Protein AF-A0A2I0MU96-F1 (afdb_monomer_lite)

Foldseek 3Di:
DDDDDDDDPPPPVVVVVVVPPDPDDDDPDDDDPPPPPPDPDDDDDDPPPDVVVVVLVVLLVVLVPDDPVSSVVSVLVSCVVVPDDHDDDDDDDPVVVVVVVVVVVVVVVVVCVVVVVPDPPDDPPPDPPVVVPVPPPDDPPPPPPPDAADDDPNDGDHDPVSVVVVVVVVPDD

pLDDT: mean 70.28, std 19.79, range [34.34, 96.25]

Radius of gyration: 37.06 Å; chains: 1; bounding box: 91×84×101 Å

InterPro domains:
  IPR027973 40S small subunit processome assembly factor 1-like [PF15375] (34-137)
  IPR052852 SSU Processome Component [PTHR28366] (27-173)

Organism: Columba livia (NCBI:txid8932)

Structure (mmCIF, N/CA/C/O backbone):
data_AF-A0A2I0MU96-F1
#
_entry.id   AF-A0A2I0MU96-F1
#
loop_
_atom_site.group_PDB
_atom_site.id
_atom_site.type_symbol
_atom_site.label_atom_id
_atom_site.label_alt_id
_atom_site.label_comp_id
_atom_site.label_asym_id
_atom_site.label_entity_id
_atom_site.label_seq_id
_atom_site.pdbx_PDB_ins_code
_atom_site.Cartn_x
_atom_site.Cartn_y
_atom_site.Cartn_z
_atom_site.occupancy
_atom_site.B_iso_or_equiv
_atom_site.auth_seq_id
_atom_site.auth_comp_id
_atom_site.auth_asym_id
_atom_site.auth_atom_id
_atom_site.pdbx_PDB_model_num
ATOM 1 N N . TRP A 1 1 ? -29.693 50.295 55.614 1.00 38.50 1 TRP A N 1
ATOM 2 C CA . TRP A 1 1 ? -30.458 50.216 54.360 1.00 38.50 1 TRP A CA 1
ATOM 3 C C . TRP A 1 1 ? -29.997 48.955 53.654 1.00 38.50 1 TRP A C 1
ATOM 5 O O . TRP A 1 1 ? -29.010 48.980 52.935 1.00 38.50 1 TRP A O 1
ATOM 15 N N . ASP A 1 2 ? -30.635 47.837 54.000 1.00 41.22 2 ASP A N 1
ATOM 16 C CA . ASP A 1 2 ? -30.420 46.521 53.392 1.00 41.22 2 ASP A CA 1
ATOM 17 C C . ASP A 1 2 ? -31.062 46.477 52.005 1.00 41.22 2 ASP A C 1
ATOM 19 O O . ASP A 1 2 ? -32.164 46.990 51.811 1.00 41.22 2 ASP A O 1
ATOM 23 N N . THR A 1 3 ? -30.407 45.845 51.033 1.00 51.84 3 THR A N 1
ATOM 24 C CA . THR A 1 3 ? -31.019 45.559 49.729 1.00 51.84 3 THR A CA 1
ATOM 25 C C . THR A 1 3 ? -30.742 44.111 49.354 1.00 51.84 3 THR A C 1
ATOM 27 O O . THR A 1 3 ? -29.727 43.775 48.750 1.00 51.84 3 THR A O 1
ATOM 30 N N . SER A 1 4 ? -31.672 43.232 49.729 1.00 48.09 4 SER A N 1
ATOM 31 C CA . SER A 1 4 ? -31.763 41.887 49.170 1.00 48.09 4 SER A CA 1
ATOM 32 C C . SER A 1 4 ? -32.234 41.980 47.716 1.00 48.09 4 SER A C 1
ATOM 34 O O . SER A 1 4 ? -33.280 42.575 47.455 1.00 48.09 4 SER A O 1
ATOM 36 N N . ALA A 1 5 ? -31.529 41.351 46.778 1.00 47.84 5 ALA A N 1
ATOM 37 C CA . ALA A 1 5 ? -32.023 41.141 45.419 1.00 47.84 5 ALA A CA 1
ATOM 38 C C . ALA A 1 5 ? -31.873 39.661 45.041 1.00 47.84 5 ALA A C 1
ATOM 40 O O . ALA A 1 5 ? -30.772 39.122 44.953 1.00 47.84 5 ALA A O 1
ATOM 41 N N . GLN A 1 6 ? -33.017 38.997 44.867 1.00 51.72 6 GLN A N 1
ATOM 42 C CA . GLN A 1 6 ? -33.141 37.583 44.518 1.00 51.72 6 GLN A CA 1
ATOM 43 C C . GLN A 1 6 ? -32.634 37.268 43.094 1.00 51.72 6 GLN A C 1
ATOM 45 O O . GLN A 1 6 ? -32.709 38.121 42.207 1.00 51.72 6 GLN A O 1
ATOM 50 N N . PRO A 1 7 ? -32.183 36.026 42.818 1.00 51.03 7 PRO A N 1
ATOM 51 C CA . PRO A 1 7 ? -31.712 35.637 41.495 1.00 51.03 7 PRO A CA 1
ATOM 52 C C . PRO A 1 7 ? -32.850 35.286 40.518 1.00 51.03 7 PRO A C 1
ATOM 54 O O . PRO A 1 7 ? -33.829 34.614 40.850 1.00 51.03 7 PRO A O 1
ATOM 57 N N . ARG A 1 8 ? -32.645 35.711 39.264 1.00 57.56 8 ARG A N 1
ATOM 58 C CA . ARG A 1 8 ? -33.485 35.523 38.068 1.00 57.56 8 ARG A CA 1
ATOM 59 C C . ARG A 1 8 ? -33.838 34.048 37.798 1.00 57.56 8 ARG A C 1
ATOM 61 O O . ARG A 1 8 ? -33.109 33.333 37.107 1.00 57.56 8 ARG A O 1
ATOM 68 N N . ARG A 1 9 ? -35.014 33.615 38.255 1.00 55.34 9 ARG A N 1
ATOM 69 C CA . ARG A 1 9 ? -35.678 32.351 37.881 1.00 55.34 9 ARG A CA 1
ATOM 70 C C . ARG A 1 9 ? -36.391 32.457 36.525 1.00 55.34 9 ARG A C 1
ATOM 72 O O . ARG A 1 9 ? -37.593 32.282 36.447 1.00 55.34 9 ARG A O 1
ATOM 79 N N . HIS A 1 10 ? -35.664 32.773 35.453 1.00 55.78 10 HIS A N 1
ATOM 80 C CA . HIS A 1 10 ? -36.287 32.862 34.117 1.00 55.78 10 HIS A CA 1
ATOM 81 C C . HIS A 1 10 ? -35.478 32.206 32.990 1.00 55.78 10 HIS A C 1
ATOM 83 O O . HIS A 1 10 ? -35.804 32.323 31.817 1.00 55.78 10 HIS A O 1
ATOM 89 N N . ARG A 1 11 ? -34.402 31.483 33.335 1.00 54.75 11 ARG A N 1
ATOM 90 C CA . ARG A 1 11 ? -33.517 30.806 32.365 1.00 54.75 11 ARG A CA 1
ATOM 91 C C . ARG A 1 11 ? -33.574 29.273 32.425 1.00 54.75 11 ARG A C 1
ATOM 93 O O . ARG A 1 11 ? -32.794 28.618 31.744 1.00 54.75 11 ARG A O 1
ATOM 100 N N . ARG A 1 12 ? -34.451 28.691 33.252 1.00 54.72 12 ARG A N 1
ATOM 101 C CA . ARG A 1 12 ? -34.655 27.226 33.310 1.00 54.72 12 ARG A CA 1
ATOM 102 C C . ARG A 1 12 ? -35.881 26.774 32.514 1.00 54.72 12 ARG A C 1
ATOM 104 O O . ARG A 1 12 ? -35.813 25.752 31.848 1.00 54.72 12 ARG A O 1
ATOM 111 N N . GLU A 1 13 ? -36.927 27.593 32.467 1.00 52.56 13 GLU A N 1
ATOM 112 C CA . GLU A 1 13 ? -38.193 27.262 31.792 1.00 52.56 13 GLU A CA 1
ATOM 113 C C . GLU A 1 13 ? -38.058 27.211 30.259 1.00 52.56 13 GLU A C 1
ATOM 115 O O . GLU A 1 13 ? -38.720 26.420 29.592 1.00 52.56 13 GLU A O 1
ATOM 120 N N . VAL A 1 14 ? -37.120 27.977 29.688 1.00 55.34 14 VAL A N 1
ATOM 121 C CA . VAL A 1 14 ? -36.833 27.961 28.241 1.00 55.34 14 VAL A CA 1
ATOM 122 C C . VAL A 1 14 ? -36.148 26.657 27.802 1.00 55.34 14 VAL A C 1
ATOM 124 O O . VAL A 1 14 ? -36.337 26.219 26.671 1.00 55.34 14 VAL A O 1
ATOM 127 N N . TRP A 1 15 ? -35.392 25.997 28.688 1.00 49.16 15 TRP A N 1
ATOM 128 C CA . TRP A 1 15 ? -34.739 24.720 28.370 1.00 49.16 15 TRP A CA 1
ATOM 129 C C . TRP A 1 15 ? -35.700 23.528 28.454 1.00 49.16 15 TRP A C 1
ATOM 131 O O . TRP A 1 15 ? -35.622 22.636 27.613 1.00 49.16 15 TRP A O 1
ATOM 141 N N . GLU A 1 16 ? -36.630 23.521 29.414 1.00 55.31 16 GLU A N 1
ATOM 142 C CA . GLU A 1 16 ? -37.634 22.450 29.535 1.00 55.31 16 GLU A CA 1
ATOM 143 C C . GLU A 1 16 ? -38.716 22.522 28.447 1.00 55.31 16 GLU A C 1
ATOM 145 O O . GLU A 1 16 ? -39.231 21.488 28.018 1.00 55.31 16 GLU A O 1
ATOM 150 N N . SER A 1 17 ? -39.016 23.718 27.930 1.00 52.19 17 SER A N 1
ATOM 151 C CA . SER A 1 17 ? -39.994 23.899 26.848 1.00 52.19 17 SER A CA 1
ATOM 152 C C . SER A 1 17 ? -39.488 23.404 25.479 1.00 52.19 17 SER A C 1
ATOM 154 O O . SER A 1 17 ? -40.281 22.984 24.639 1.00 52.19 17 SER A O 1
ATOM 156 N N . LEU A 1 18 ? -38.164 23.338 25.268 1.00 51.34 18 LEU A N 1
ATOM 157 C CA . LEU A 1 18 ? -37.567 22.828 24.022 1.00 51.34 18 LEU A CA 1
ATOM 158 C C . LEU A 1 18 ? -37.496 21.288 23.953 1.00 51.34 18 LEU A C 1
ATOM 160 O O . LEU A 1 18 ? -37.096 20.735 22.933 1.00 51.34 18 LEU A O 1
ATOM 164 N N . GLN A 1 19 ? -37.888 20.572 25.011 1.00 54.31 19 GLN A N 1
ATOM 165 C CA . GLN A 1 19 ? -37.949 19.103 24.996 1.00 54.31 19 GLN A CA 1
ATOM 166 C C . GLN A 1 19 ? -39.358 18.556 24.722 1.00 54.31 19 GLN A C 1
ATOM 168 O O . GLN A 1 19 ? -39.516 17.353 24.522 1.00 54.31 19 GLN A O 1
ATOM 173 N N . LYS A 1 20 ? -40.390 19.416 24.695 1.00 55.31 20 LYS A N 1
ATOM 174 C CA . LYS A 1 20 ? -41.804 18.997 24.691 1.00 55.31 20 LYS A CA 1
ATOM 175 C C . LYS A 1 20 ? -42.556 19.203 23.372 1.00 55.31 20 LYS A C 1
ATOM 177 O O . LYS A 1 20 ? -43.743 18.897 23.303 1.00 55.31 20 LYS A O 1
ATOM 182 N N . THR A 1 21 ? -41.886 19.643 22.310 1.00 46.91 21 THR A N 1
ATOM 183 C CA . THR A 1 21 ? -42.490 19.825 20.982 1.00 46.91 21 THR A CA 1
ATOM 184 C C . THR A 1 21 ? -41.624 19.164 19.911 1.00 46.91 21 THR A C 1
ATOM 186 O O . THR A 1 21 ? -40.634 19.716 19.447 1.00 46.91 21 THR A O 1
ATOM 189 N N . GLY A 1 22 ? -41.983 17.940 19.518 1.00 45.62 22 GLY A N 1
ATOM 190 C CA . GLY A 1 22 ? -41.294 17.283 18.405 1.00 45.62 22 GLY A CA 1
ATOM 191 C C . GLY A 1 22 ? -41.458 15.775 18.274 1.00 45.62 22 GLY A C 1
ATOM 192 O O . GLY A 1 22 ? -40.581 15.133 17.707 1.00 45.62 22 GLY A O 1
ATOM 193 N N . ALA A 1 23 ? -42.552 15.184 18.763 1.00 54.03 23 ALA A N 1
ATOM 194 C CA . ALA A 1 23 ? -42.971 13.870 18.287 1.00 54.03 23 ALA A CA 1
ATOM 195 C C . ALA A 1 23 ? -43.519 14.029 16.856 1.00 54.03 23 ALA A C 1
ATOM 197 O O . ALA A 1 23 ? -44.708 14.265 16.656 1.00 54.03 23 ALA A O 1
ATOM 198 N N . VAL A 1 24 ? -42.625 13.961 15.866 1.00 49.78 24 VAL A N 1
ATOM 199 C CA . VAL A 1 24 ? -42.953 13.947 14.435 1.00 49.78 24 VAL A CA 1
ATOM 200 C C . VAL A 1 24 ? -42.607 12.566 13.880 1.00 49.78 24 VAL A C 1
ATOM 202 O O . VAL A 1 24 ? -41.445 12.183 13.796 1.00 49.78 24 VAL A O 1
ATOM 205 N N . SER A 1 25 ? -43.673 11.821 13.582 1.00 47.59 25 SER A N 1
ATOM 206 C CA . SER A 1 25 ? -43.806 10.664 12.686 1.00 47.59 25 SER A CA 1
ATOM 207 C C . SER A 1 25 ? -42.533 9.901 12.279 1.00 47.59 25 SER A C 1
ATOM 209 O O . SER A 1 25 ? -41.775 10.326 11.406 1.00 47.59 25 SER A O 1
ATOM 211 N N . LEU A 1 26 ? -42.403 8.676 12.796 1.00 46.28 26 LEU A N 1
ATOM 212 C CA . LEU A 1 26 ? -41.606 7.613 12.183 1.00 46.28 26 LEU A CA 1
ATOM 213 C C . LEU A 1 26 ? -42.222 7.246 10.824 1.00 46.28 26 LEU A C 1
ATOM 215 O O . LEU A 1 26 ? -43.175 6.474 10.746 1.00 46.28 26 LEU A O 1
ATOM 219 N N . SER A 1 27 ? -41.682 7.813 9.748 1.00 48.41 27 SER A N 1
ATOM 220 C CA . SER A 1 27 ? -41.893 7.283 8.402 1.00 48.41 27 SER A CA 1
ATOM 221 C C . SER A 1 27 ? -41.089 5.977 8.266 1.00 48.41 27 SER A C 1
ATOM 223 O O . SER A 1 27 ? -39.924 5.956 8.681 1.00 48.41 27 SER A O 1
ATOM 225 N N . PRO A 1 28 ? -41.653 4.874 7.738 1.00 54.03 28 PRO A N 1
ATOM 226 C CA . PRO A 1 28 ? -40.913 3.628 7.573 1.00 54.03 28 PRO A CA 1
ATOM 227 C C . PRO A 1 28 ? -39.720 3.849 6.638 1.00 54.03 28 PRO A C 1
ATOM 229 O O . PRO A 1 28 ? -39.888 4.168 5.463 1.00 54.03 28 PRO A O 1
ATOM 232 N N . GLN A 1 29 ? -38.501 3.678 7.150 1.00 59.31 29 GLN A N 1
ATOM 233 C CA . GLN A 1 29 ? -37.314 3.658 6.298 1.00 59.31 29 GLN A CA 1
ATOM 234 C C . GLN A 1 29 ? -37.445 2.499 5.294 1.00 59.31 29 GLN A C 1
ATOM 236 O O . GLN A 1 29 ? -37.809 1.392 5.707 1.00 59.31 29 GLN A O 1
ATOM 241 N N . PRO A 1 30 ? -37.124 2.696 4.002 1.00 59.78 30 PRO A N 1
ATOM 242 C CA . PRO A 1 30 ? -37.084 1.587 3.061 1.00 59.78 30 PRO A CA 1
ATOM 243 C C . PRO A 1 30 ? -36.052 0.557 3.549 1.00 59.78 30 PRO A C 1
ATOM 245 O O . PRO A 1 30 ? -34.975 0.944 4.020 1.00 59.78 30 PRO A O 1
ATOM 248 N N . PRO A 1 31 ? -36.352 -0.752 3.478 1.00 61.25 31 PRO A N 1
ATOM 249 C CA . PRO A 1 31 ? -35.406 -1.770 3.899 1.00 61.25 31 PRO A CA 1
ATOM 250 C C . PRO A 1 31 ? -34.126 -1.632 3.073 1.00 61.25 31 PRO A C 1
ATOM 252 O O . PRO A 1 31 ? -34.158 -1.640 1.842 1.00 61.25 31 PRO A O 1
ATOM 255 N N . LEU A 1 32 ? -32.992 -1.510 3.770 1.00 48.62 32 LEU A N 1
ATOM 256 C CA . LEU A 1 32 ? -31.660 -1.613 3.177 1.00 48.62 32 LEU A CA 1
ATOM 257 C C . LEU A 1 32 ? -31.627 -2.845 2.260 1.00 48.62 32 LEU A C 1
ATOM 259 O O . LEU A 1 32 ? -32.123 -3.901 2.676 1.00 48.62 32 LEU A O 1
ATOM 263 N N . PRO A 1 33 ? -31.049 -2.762 1.046 1.00 40.56 33 PRO A N 1
ATOM 264 C CA . PRO A 1 33 ? -30.898 -3.936 0.210 1.00 40.56 33 PRO A CA 1
ATOM 265 C C . PRO A 1 33 ? -30.025 -4.923 0.979 1.00 40.56 33 PRO A C 1
ATOM 267 O O . PRO A 1 33 ? -28.816 -4.741 1.122 1.00 40.56 33 PRO A O 1
ATOM 270 N N . ARG A 1 34 ? -30.662 -5.973 1.505 1.00 42.53 34 ARG A N 1
ATOM 271 C CA . ARG A 1 34 ? -29.980 -7.187 1.930 1.00 42.53 34 ARG A CA 1
ATOM 272 C C . ARG A 1 34 ? -29.145 -7.587 0.728 1.00 42.53 34 ARG A C 1
ATOM 274 O O . ARG A 1 34 ? -29.701 -7.877 -0.332 1.00 42.53 34 ARG A O 1
ATOM 281 N N . THR A 1 35 ? -27.824 -7.519 0.860 1.00 34.91 35 THR A N 1
ATOM 282 C CA . THR A 1 35 ? -26.930 -8.095 -0.133 1.00 34.91 35 THR A CA 1
ATOM 283 C C . THR A 1 35 ? -27.352 -9.542 -0.248 1.00 34.91 35 THR A C 1
ATOM 285 O O . THR A 1 35 ? -27.144 -10.317 0.685 1.00 34.91 35 THR A O 1
ATOM 288 N N . LYS A 1 36 ? -28.025 -9.865 -1.355 1.00 34.84 36 LYS A N 1
ATOM 289 C CA . LYS A 1 36 ? -28.248 -11.233 -1.781 1.00 34.84 36 LYS A CA 1
ATOM 290 C C . LYS A 1 36 ? -26.856 -11.842 -1.788 1.00 34.84 36 LYS A C 1
ATOM 292 O O . LYS A 1 36 ? -26.028 -11.501 -2.632 1.00 34.84 36 LYS A O 1
ATOM 297 N N . THR A 1 37 ? -26.562 -12.638 -0.769 1.00 37.78 37 THR A N 1
ATOM 298 C CA . THR A 1 37 ? -25.553 -13.676 -0.852 1.00 37.78 37 THR A CA 1
ATOM 299 C C . THR A 1 37 ? -25.980 -14.475 -2.060 1.00 37.78 37 THR A C 1
ATOM 301 O O . THR A 1 37 ? -26.954 -15.211 -1.991 1.00 37.78 37 THR A O 1
ATOM 304 N N . ALA A 1 38 ? -25.363 -14.176 -3.203 1.00 34.34 38 ALA A N 1
ATOM 305 C CA . ALA A 1 38 ? -25.544 -14.960 -4.397 1.00 34.34 38 ALA A CA 1
ATOM 306 C C . ALA A 1 38 ? -25.133 -16.371 -4.002 1.00 34.34 38 ALA A C 1
ATOM 308 O O . ALA A 1 38 ? -23.961 -16.630 -3.707 1.00 34.34 38 ALA A O 1
ATOM 309 N N . ASP A 1 39 ? -26.147 -17.217 -3.897 1.00 35.97 39 ASP A N 1
ATOM 310 C CA . ASP A 1 39 ? -26.027 -18.645 -3.757 1.00 35.97 39 ASP A CA 1
ATOM 311 C C . ASP A 1 39 ? -24.956 -19.122 -4.730 1.00 35.97 39 ASP A C 1
ATOM 313 O O . ASP A 1 39 ? -25.058 -18.965 -5.947 1.00 35.97 39 ASP A O 1
ATOM 317 N N . LYS A 1 40 ? -23.882 -19.676 -4.179 1.00 44.28 40 LYS A N 1
ATOM 318 C CA . LYS A 1 40 ? -22.991 -20.540 -4.939 1.00 44.28 40 LYS A CA 1
ATOM 319 C C . LYS A 1 40 ? -23.176 -21.941 -4.392 1.00 44.28 40 LYS A C 1
ATOM 321 O O . LYS A 1 40 ? -22.279 -22.522 -3.787 1.00 44.28 40 LYS A O 1
ATOM 326 N N . GLU A 1 41 ? -24.392 -22.449 -4.559 1.00 43.94 41 GLU A N 1
ATOM 327 C CA . GLU A 1 41 ? -24.647 -23.866 -4.390 1.00 43.94 41 GLU A CA 1
ATOM 328 C C . GLU A 1 41 ? -23.945 -24.648 -5.508 1.00 43.94 41 GLU A C 1
ATOM 330 O O . GLU A 1 41 ? -24.176 -24.442 -6.695 1.00 43.94 41 GLU A O 1
ATOM 335 N N . LYS A 1 42 ? -23.064 -25.545 -5.056 1.00 47.31 42 LYS A N 1
ATOM 336 C CA . LYS A 1 42 ? -22.721 -26.855 -5.625 1.00 47.31 42 LYS A CA 1
ATOM 337 C C . LYS A 1 42 ? -22.211 -26.903 -7.073 1.00 47.31 42 LYS A C 1
ATOM 339 O O . LYS A 1 42 ? -22.954 -26.999 -8.038 1.00 47.31 42 LYS A O 1
ATOM 344 N N . SER A 1 43 ? -20.907 -27.144 -7.181 1.00 36.44 43 SER A N 1
ATOM 345 C CA . SER A 1 43 ? -20.446 -28.314 -7.940 1.00 36.44 43 SER A CA 1
ATOM 346 C C . SER A 1 43 ? -19.481 -29.115 -7.069 1.00 36.44 43 SER A C 1
ATOM 348 O O . SER A 1 43 ? -18.275 -28.891 -7.040 1.00 36.44 43 SER A O 1
ATOM 350 N N . ALA A 1 44 ? -20.042 -30.045 -6.297 1.00 54.62 44 ALA A N 1
ATOM 351 C CA . ALA A 1 44 ? -19.298 -31.236 -5.929 1.00 54.62 44 ALA A CA 1
ATOM 352 C C . ALA A 1 44 ? -19.087 -32.023 -7.225 1.00 54.62 44 ALA A C 1
ATOM 354 O O . ALA A 1 44 ? -20.079 -32.345 -7.870 1.00 54.62 44 ALA A O 1
ATOM 355 N N . ASN A 1 45 ? -17.837 -32.245 -7.637 1.00 46.62 45 ASN A N 1
ATOM 356 C CA . ASN A 1 45 ? -17.364 -33.476 -8.282 1.00 46.62 45 ASN A CA 1
ATOM 357 C C . ASN A 1 45 ? -15.904 -33.301 -8.727 1.00 46.62 45 ASN A C 1
ATOM 359 O O . ASN A 1 45 ? -15.604 -32.454 -9.562 1.00 46.62 45 ASN A O 1
ATOM 363 N N . LYS A 1 46 ? -15.035 -34.164 -8.181 1.00 49.88 46 LYS A N 1
ATOM 364 C CA . LYS A 1 46 ? -13.563 -34.227 -8.292 1.00 49.88 46 LYS A CA 1
ATOM 365 C C . LYS A 1 46 ? -12.832 -33.329 -7.292 1.00 49.88 46 LYS A C 1
ATOM 367 O O . LYS A 1 46 ? -12.636 -32.133 -7.473 1.00 49.88 46 LYS A O 1
ATOM 372 N N . GLN A 1 47 ? -12.439 -33.973 -6.199 1.00 58.62 47 GLN A N 1
ATOM 373 C CA . GLN A 1 47 ? -11.626 -33.460 -5.103 1.00 58.62 47 GLN A CA 1
ATOM 374 C C . GLN A 1 47 ? -10.179 -33.235 -5.577 1.00 58.62 47 GLN A C 1
ATOM 376 O O . GLN A 1 47 ? -9.240 -33.868 -5.109 1.00 58.62 47 GLN A O 1
ATOM 381 N N . GLU A 1 48 ? -9.990 -32.342 -6.544 1.00 65.62 48 GLU A N 1
ATOM 382 C CA . GLU A 1 48 ? -8.675 -31.795 -6.856 1.00 65.62 48 GLU A CA 1
ATOM 383 C C . GLU A 1 48 ? -8.351 -30.757 -5.782 1.00 65.62 48 GLU A C 1
ATOM 385 O O . GLU A 1 48 ? -8.926 -29.660 -5.740 1.00 65.62 48 GLU A O 1
ATOM 390 N N . PHE A 1 49 ? -7.454 -31.130 -4.869 1.00 66.75 49 PHE A N 1
ATOM 391 C CA . PHE A 1 49 ? -6.898 -30.230 -3.869 1.00 66.75 49 PHE A CA 1
ATOM 392 C C . PHE A 1 49 ? -6.125 -29.113 -4.575 1.00 66.75 49 PHE A C 1
ATOM 394 O O . PHE A 1 49 ? -4.950 -29.226 -4.915 1.00 66.75 49 PHE A O 1
ATOM 401 N N . ASN A 1 50 ? -6.823 -28.017 -4.838 1.00 84.00 50 ASN A N 1
ATOM 402 C CA . ASN A 1 50 ? -6.246 -26.838 -5.447 1.00 84.00 50 ASN A CA 1
ATOM 403 C C . ASN A 1 50 ? -5.604 -26.003 -4.339 1.00 84.00 50 ASN A C 1
ATOM 405 O O . ASN A 1 50 ? -6.309 -25.372 -3.547 1.00 84.00 50 ASN A O 1
ATOM 409 N N . PHE A 1 51 ? -4.269 -25.976 -4.300 1.00 87.62 51 PHE A N 1
ATOM 410 C CA . PHE A 1 51 ? -3.502 -25.209 -3.312 1.00 87.62 51 PHE A CA 1
ATOM 411 C C . PHE A 1 51 ? -3.921 -23.731 -3.247 1.00 87.62 51 PHE A C 1
ATOM 413 O O . PHE A 1 51 ? -3.894 -23.129 -2.177 1.00 87.62 51 PHE A O 1
ATOM 420 N N . GLU A 1 52 ? -4.356 -23.142 -4.364 1.00 84.50 52 GLU A N 1
ATOM 421 C CA . GLU A 1 52 ? -4.863 -21.766 -4.410 1.00 84.50 52 GLU A CA 1
ATOM 422 C C . GLU A 1 52 ? -6.166 -21.590 -3.624 1.00 84.50 52 GLU A C 1
ATOM 424 O O . GLU A 1 52 ? -6.288 -20.647 -2.841 1.00 84.50 52 GLU A O 1
ATOM 429 N N . LYS A 1 53 ? -7.118 -22.518 -3.772 1.00 88.81 53 LYS A N 1
ATOM 430 C CA . LYS A 1 53 ? -8.378 -22.496 -3.014 1.00 88.81 53 LYS A CA 1
ATOM 431 C C . LYS A 1 53 ? -8.109 -22.716 -1.529 1.00 88.81 53 LYS A C 1
ATOM 433 O O . LYS A 1 53 ? -8.552 -21.911 -0.714 1.00 88.81 53 LYS A O 1
ATOM 438 N N . ALA A 1 54 ? -7.289 -23.717 -1.200 1.00 90.56 54 ALA A N 1
ATOM 439 C CA . ALA A 1 54 ? -6.882 -23.996 0.175 1.00 90.56 54 ALA A CA 1
ATOM 440 C C . ALA A 1 54 ? -6.194 -22.781 0.821 1.00 90.56 54 ALA A C 1
ATOM 442 O O . ALA A 1 54 ? -6.526 -22.395 1.939 1.00 90.56 54 ALA A O 1
ATOM 443 N N . ARG A 1 55 ? -5.297 -22.096 0.098 1.00 89.75 55 ARG A N 1
ATOM 444 C CA . ARG A 1 55 ? -4.647 -20.863 0.569 1.00 89.75 55 ARG A CA 1
ATOM 445 C C . ARG A 1 55 ? -5.659 -19.758 0.883 1.00 89.75 55 ARG A C 1
ATOM 447 O O . ARG A 1 55 ? -5.519 -19.072 1.895 1.00 89.75 55 ARG A O 1
ATOM 454 N N . LEU A 1 56 ? -6.660 -19.563 0.025 1.00 88.50 56 LEU A N 1
ATOM 455 C CA . LEU A 1 56 ? -7.696 -18.544 0.219 1.00 88.50 56 LEU A CA 1
ATOM 456 C C . LEU A 1 56 ? -8.656 -18.885 1.367 1.00 88.50 56 LEU A C 1
ATOM 458 O O . LEU A 1 56 ? -9.126 -17.975 2.059 1.00 88.50 56 LEU A O 1
ATOM 462 N N . GLU A 1 57 ? -8.942 -20.168 1.574 1.00 89.88 57 GLU A N 1
ATOM 463 C CA . GLU A 1 57 ? -9.747 -20.670 2.691 1.00 89.88 57 GLU A CA 1
ATOM 464 C C . GLU A 1 57 ? -9.014 -20.536 4.020 1.00 89.88 57 GLU A C 1
ATOM 466 O O . GLU A 1 57 ? -9.583 -19.977 4.954 1.00 89.88 57 GLU A O 1
ATOM 471 N N . VAL A 1 58 ? -7.738 -20.928 4.087 1.00 92.25 58 VAL A N 1
ATOM 472 C CA . VAL A 1 58 ? -6.888 -20.720 5.271 1.00 92.25 58 VAL A CA 1
ATOM 473 C C . VAL A 1 58 ? -6.812 -19.236 5.619 1.00 92.25 58 VAL A C 1
ATOM 475 O O . VAL A 1 58 ? -6.954 -18.866 6.781 1.00 92.25 58 VAL A O 1
ATOM 478 N N . HIS A 1 59 ? -6.662 -18.362 4.620 1.00 91.31 59 HIS A N 1
ATOM 479 C CA . HIS A 1 59 ? -6.652 -16.918 4.850 1.00 91.31 59 HIS A CA 1
ATOM 480 C C . HIS A 1 59 ? -8.004 -16.406 5.375 1.00 91.31 59 HIS A C 1
ATOM 482 O O . HIS A 1 59 ? -8.036 -15.587 6.286 1.00 91.31 59 HIS A O 1
ATOM 488 N N . LYS A 1 60 ? -9.133 -16.902 4.845 1.00 92.69 60 LYS A N 1
ATOM 489 C CA . LYS A 1 60 ? -10.472 -16.577 5.371 1.00 92.69 60 LYS A CA 1
ATOM 490 C C . LYS A 1 60 ? -10.616 -17.046 6.822 1.00 92.69 60 LYS A C 1
ATOM 492 O O . LYS A 1 60 ? -11.066 -16.277 7.663 1.00 92.69 60 LYS A O 1
ATOM 497 N N . PHE A 1 61 ? -10.224 -18.286 7.100 1.00 93.00 61 PHE A N 1
ATOM 498 C CA . PHE A 1 61 ? -10.317 -18.904 8.419 1.00 93.00 61 PHE A CA 1
ATOM 499 C C . PHE A 1 61 ? -9.456 -18.175 9.458 1.00 93.00 61 PHE A C 1
ATOM 501 O O . PHE A 1 61 ? -9.919 -17.899 10.563 1.00 93.00 61 PHE A O 1
ATOM 508 N N . GLY A 1 62 ? -8.244 -17.763 9.077 1.00 93.00 62 GLY A N 1
ATOM 509 C CA . GLY A 1 62 ? -7.381 -16.948 9.930 1.00 93.00 62 GLY A CA 1
ATOM 510 C C . GLY A 1 62 ? -8.022 -15.618 10.336 1.00 93.00 62 GLY A C 1
ATOM 511 O O . GLY A 1 62 ? -7.802 -15.153 11.447 1.00 93.00 62 GLY A O 1
ATOM 512 N N . ILE A 1 63 ? -8.867 -15.031 9.480 1.00 92.31 63 ILE A N 1
ATOM 513 C CA . ILE A 1 63 ? -9.530 -13.750 9.760 1.00 92.31 63 ILE A CA 1
ATOM 514 C C . ILE A 1 63 ? -10.759 -13.913 10.666 1.00 92.31 63 ILE A C 1
ATOM 516 O O . ILE A 1 63 ? -11.040 -13.051 11.499 1.00 92.31 63 ILE A O 1
ATOM 520 N N . THR A 1 64 ? -11.491 -15.021 10.542 1.00 90.81 64 THR A N 1
ATOM 521 C CA . THR A 1 64 ? -12.750 -15.229 11.281 1.00 90.81 64 THR A CA 1
ATOM 522 C C . THR A 1 64 ? -12.595 -15.293 12.805 1.00 90.81 64 THR A C 1
ATOM 524 O O . THR A 1 64 ? -13.590 -15.161 13.509 1.00 90.81 64 THR A O 1
ATOM 527 N N . GLY A 1 65 ? -11.374 -15.466 13.321 1.00 91.25 65 GLY A N 1
ATOM 528 C CA . GLY A 1 65 ? -11.091 -15.492 14.760 1.00 91.25 65 GLY A CA 1
ATOM 529 C C . GLY A 1 65 ? -10.866 -14.122 15.418 1.00 91.25 65 GLY A C 1
ATOM 530 O O . GLY A 1 65 ? -10.734 -14.064 16.639 1.00 91.25 65 GLY A O 1
ATOM 531 N N . TYR A 1 66 ? -10.797 -13.023 14.657 1.00 91.50 66 TYR A N 1
ATOM 532 C CA . TYR A 1 66 ? -10.516 -11.691 15.212 1.00 91.50 66 TYR A CA 1
ATOM 533 C C . TYR A 1 66 ? -11.755 -10.996 15.794 1.00 91.50 66 TYR A C 1
ATOM 535 O O . TYR A 1 66 ? -12.903 -11.318 15.486 1.00 91.50 66 TYR A O 1
ATOM 543 N N . LYS A 1 67 ? -11.527 -9.966 16.620 1.00 92.69 67 LYS A N 1
ATOM 544 C CA . LYS A 1 67 ? -12.595 -9.072 17.094 1.00 92.69 67 LYS A CA 1
ATOM 545 C C . LYS A 1 67 ? -13.201 -8.310 15.910 1.00 92.69 67 LYS A C 1
ATOM 547 O O . LYS A 1 67 ? -12.491 -7.930 14.985 1.00 92.69 67 LYS A O 1
ATOM 552 N N . LYS A 1 68 ? -14.497 -7.981 15.972 1.00 92.19 68 LYS A N 1
ATOM 553 C CA . LYS A 1 68 ? -15.261 -7.380 14.853 1.00 92.19 68 LYS A CA 1
ATOM 554 C C . LYS A 1 68 ? -14.614 -6.150 14.192 1.00 92.19 68 LYS A C 1
ATOM 556 O O . LYS A 1 68 ? -14.796 -5.946 12.998 1.00 92.19 68 LYS A O 1
ATOM 561 N N . GLN A 1 69 ? -13.910 -5.303 14.946 1.00 90.44 69 GLN A N 1
ATOM 562 C CA . GLN A 1 69 ? -13.238 -4.118 14.391 1.00 90.44 69 GLN A CA 1
ATOM 563 C C . GLN A 1 69 ? -12.030 -4.500 13.527 1.00 90.44 69 GLN A C 1
ATOM 565 O O . GLN A 1 69 ? -11.920 -4.051 12.390 1.00 90.44 69 GLN A O 1
ATOM 570 N N . GLU A 1 70 ? -11.169 -5.371 14.047 1.00 91.62 70 GLU A N 1
ATOM 571 C CA . GLU A 1 70 ? -9.985 -5.888 13.355 1.00 91.62 70 GLU A CA 1
ATOM 572 C C . GLU A 1 70 ? -10.392 -6.776 12.178 1.00 91.62 70 GLU A C 1
ATOM 574 O O . GLU A 1 70 ? -9.862 -6.637 11.079 1.00 91.62 70 GLU A O 1
ATOM 579 N N . GLN A 1 71 ? -11.405 -7.620 12.379 1.00 93.88 71 GLN A N 1
ATOM 580 C CA . GLN A 1 71 ? -11.951 -8.499 11.353 1.00 93.88 71 GLN A CA 1
ATOM 581 C C . GLN A 1 71 ? -12.362 -7.718 10.097 1.00 93.88 71 GLN A C 1
ATOM 583 O O . GLN A 1 71 ? -12.011 -8.124 8.997 1.00 93.88 71 GLN A O 1
ATOM 588 N N . ARG A 1 72 ? -13.026 -6.561 10.239 1.00 93.44 72 ARG A N 1
ATOM 589 C CA . ARG A 1 72 ? -13.418 -5.712 9.096 1.00 93.44 72 ARG A CA 1
ATOM 590 C C . ARG A 1 72 ? -12.220 -5.203 8.297 1.00 93.44 72 ARG A C 1
ATOM 592 O O . ARG A 1 72 ? -12.284 -5.162 7.072 1.00 93.44 72 ARG A O 1
ATOM 599 N N . ILE A 1 73 ? -11.143 -4.817 8.980 1.00 93.00 73 ILE A N 1
ATOM 600 C CA . ILE A 1 73 ? -9.915 -4.331 8.338 1.00 93.00 73 ILE A CA 1
ATOM 601 C C . ILE A 1 73 ? -9.281 -5.472 7.536 1.00 93.00 73 ILE A C 1
ATOM 603 O O . ILE A 1 73 ? -8.980 -5.307 6.355 1.00 93.00 73 ILE A O 1
ATOM 607 N N . TRP A 1 74 ? -9.165 -6.654 8.139 1.00 94.06 74 TRP A N 1
ATOM 608 C CA . TRP A 1 74 ? -8.586 -7.825 7.484 1.00 94.06 74 TRP A CA 1
ATOM 609 C C . TRP A 1 74 ? -9.452 -8.375 6.347 1.00 94.06 74 TRP A C 1
ATOM 611 O O . TRP A 1 74 ? -8.939 -8.760 5.297 1.00 94.06 74 TRP A O 1
ATOM 621 N N . GLU A 1 75 ? -10.774 -8.378 6.503 1.00 92.69 75 GLU A N 1
ATOM 622 C CA . GLU A 1 75 ? -11.709 -8.755 5.439 1.00 92.69 75 GLU A CA 1
ATOM 623 C C . GLU A 1 75 ? -11.629 -7.787 4.258 1.00 92.69 75 GLU A C 1
ATOM 625 O O 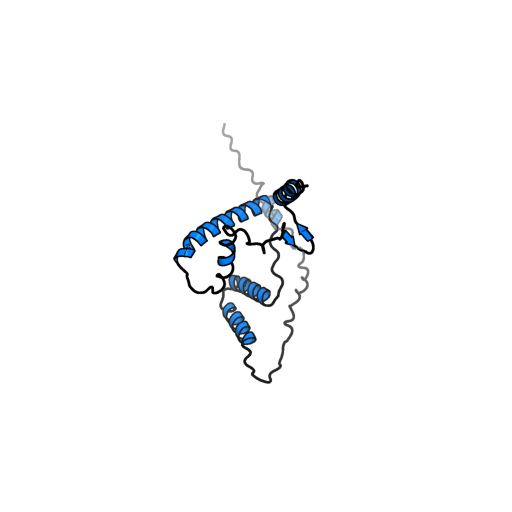. GLU A 1 75 ? -11.693 -8.214 3.103 1.00 92.69 75 GLU A O 1
ATOM 630 N N . GLN A 1 76 ? -11.433 -6.498 4.531 1.00 92.94 76 GLN A N 1
ATOM 631 C CA . GLN A 1 76 ? -11.213 -5.492 3.504 1.00 92.94 76 GLN A CA 1
ATOM 632 C C . GLN A 1 76 ? -9.881 -5.713 2.773 1.00 92.94 76 GLN A C 1
ATOM 634 O O . GLN A 1 76 ? -9.845 -5.649 1.543 1.00 92.94 76 GLN A O 1
ATOM 639 N N . GLU A 1 77 ? -8.798 -6.023 3.484 1.00 91.94 77 GLU A N 1
ATOM 640 C CA . GLU A 1 77 ? -7.520 -6.389 2.860 1.00 91.94 77 GLU A CA 1
ATOM 641 C C . GLU A 1 77 ? -7.633 -7.661 2.014 1.00 91.94 77 GLU A C 1
ATOM 643 O O . GLU A 1 77 ? -7.151 -7.697 0.878 1.00 91.94 77 GLU A O 1
ATOM 648 N N . ARG A 1 78 ? -8.345 -8.678 2.509 1.00 93.00 78 ARG A N 1
ATOM 649 C CA . ARG A 1 78 ? -8.658 -9.895 1.751 1.00 93.00 78 ARG A CA 1
ATOM 650 C C . ARG A 1 78 ? -9.445 -9.571 0.486 1.00 93.00 78 ARG A C 1
ATOM 652 O O . ARG A 1 78 ? -9.134 -10.111 -0.574 1.00 93.00 78 ARG A O 1
ATOM 659 N N . ALA A 1 79 ? -10.448 -8.700 0.578 1.00 93.62 79 ALA A N 1
ATOM 660 C CA . ALA A 1 79 ? -11.211 -8.262 -0.583 1.00 93.62 79 ALA A CA 1
ATOM 661 C C . ALA A 1 79 ? -10.295 -7.580 -1.610 1.00 93.62 79 ALA A C 1
ATOM 663 O O . ALA A 1 79 ? -10.376 -7.903 -2.793 1.00 93.62 79 ALA A O 1
ATOM 664 N N . ILE A 1 80 ? -9.376 -6.714 -1.170 1.00 94.12 80 ILE A N 1
ATOM 665 C CA . ILE A 1 80 ? -8.380 -6.074 -2.046 1.00 94.12 80 ILE A CA 1
ATOM 666 C C . ILE A 1 80 ? -7.467 -7.117 -2.703 1.00 94.12 80 ILE A C 1
ATOM 668 O O . ILE A 1 80 ? -7.223 -7.042 -3.906 1.00 94.12 80 ILE A O 1
ATOM 672 N N . MET A 1 81 ? -7.001 -8.120 -1.954 1.00 90.94 81 MET A N 1
ATOM 673 C CA . MET A 1 81 ? -6.182 -9.219 -2.484 1.00 90.94 81 MET A CA 1
ATOM 674 C C . MET A 1 81 ? -6.930 -10.049 -3.541 1.00 90.94 81 MET A C 1
ATOM 676 O O . MET A 1 81 ? -6.319 -10.492 -4.510 1.00 90.94 81 MET A O 1
ATOM 680 N N . LEU A 1 82 ? -8.245 -10.225 -3.382 1.00 91.69 82 LEU A N 1
ATOM 681 C CA . LEU A 1 82 ? -9.126 -10.860 -4.370 1.00 91.69 82 LEU A CA 1
ATOM 682 C C . LEU A 1 82 ? -9.458 -9.951 -5.571 1.00 91.69 82 LEU A C 1
ATOM 684 O O . LEU A 1 82 ? -10.154 -10.388 -6.484 1.00 91.69 82 LEU A O 1
ATOM 688 N N . GLY A 1 83 ? -8.964 -8.708 -5.587 1.00 93.06 83 GLY A N 1
ATOM 689 C CA . GLY A 1 83 ? -9.130 -7.759 -6.690 1.00 93.06 83 GLY A CA 1
ATOM 690 C C . GLY A 1 83 ? -10.185 -6.674 -6.459 1.00 93.06 83 GLY A C 1
ATOM 691 O O . GLY A 1 83 ? -10.465 -5.900 -7.374 1.00 93.06 83 GLY A O 1
ATOM 692 N N . ALA A 1 84 ? -10.771 -6.572 -5.262 1.00 95.81 84 ALA A N 1
ATOM 693 C CA . ALA A 1 84 ? -11.657 -5.460 -4.937 1.00 95.81 84 ALA A CA 1
ATOM 694 C C . ALA A 1 84 ? -10.895 -4.126 -4.954 1.00 95.81 84 ALA A C 1
ATOM 696 O O . ALA A 1 84 ? -9.709 -4.036 -4.627 1.00 95.81 84 ALA A O 1
ATOM 697 N N . LYS A 1 85 ? -11.599 -3.052 -5.315 1.00 95.44 85 LYS A N 1
ATOM 698 C CA . LYS A 1 85 ? -11.015 -1.712 -5.368 1.00 95.44 85 LYS A CA 1
ATOM 699 C C . LYS A 1 85 ? -10.656 -1.233 -3.951 1.00 95.44 85 LYS A C 1
ATOM 701 O O . LYS A 1 85 ? -11.536 -1.228 -3.091 1.00 95.44 85 LYS A O 1
ATOM 706 N N . PRO A 1 86 ? -9.413 -0.772 -3.707 1.00 95.69 86 PRO A N 1
ATOM 707 C CA . PRO A 1 86 ? -9.030 -0.201 -2.419 1.00 95.69 86 PRO A CA 1
ATOM 708 C C . PRO A 1 86 ? -9.926 0.976 -1.998 1.00 95.69 86 PRO A C 1
ATOM 710 O O . PRO A 1 86 ? -10.401 1.722 -2.867 1.00 95.69 86 PRO A O 1
ATOM 713 N N . PRO A 1 87 ? -10.128 1.187 -0.682 1.00 93.69 87 PRO A N 1
ATOM 714 C CA . PRO A 1 87 ? -10.900 2.317 -0.176 1.00 93.69 87 PRO A CA 1
ATOM 715 C C . PRO A 1 87 ? -10.281 3.644 -0.632 1.00 93.69 87 PRO A C 1
ATOM 717 O O . PRO A 1 87 ? -9.059 3.786 -0.758 1.00 93.69 87 PRO A O 1
ATOM 720 N N . LYS A 1 88 ? -11.130 4.647 -0.861 1.00 93.38 88 LYS A N 1
ATOM 721 C CA . LYS A 1 88 ? -10.657 6.002 -1.151 1.00 93.38 88 LYS A CA 1
ATOM 722 C C . LYS A 1 88 ? -10.005 6.581 0.103 1.00 93.38 88 LYS A C 1
ATOM 724 O O . LYS A 1 88 ? -10.508 6.407 1.207 1.00 93.38 88 LYS A O 1
ATOM 729 N N . LYS A 1 89 ? -8.883 7.275 -0.082 1.00 90.75 89 LYS A N 1
ATOM 730 C CA . LYS A 1 89 ? -8.225 8.012 1.002 1.00 90.75 89 LYS A CA 1
ATOM 731 C C . LYS A 1 89 ? -9.049 9.248 1.347 1.00 90.75 89 LYS A C 1
ATOM 733 O O . LYS A 1 89 ? -9.649 9.848 0.457 1.00 90.75 89 LYS A O 1
ATOM 738 N N . GLU A 1 90 ? -9.029 9.630 2.617 1.00 90.75 90 GLU A N 1
ATOM 739 C CA . GLU A 1 90 ? -9.620 10.885 3.077 1.00 90.75 90 GLU A CA 1
ATOM 740 C C . GLU A 1 90 ? -8.966 12.081 2.377 1.00 90.75 90 GLU A C 1
ATOM 742 O O . GLU A 1 90 ? -7.770 12.067 2.060 1.00 90.75 90 GLU A O 1
ATOM 747 N N . HIS A 1 91 ? -9.761 13.119 2.126 1.00 91.69 91 HIS A N 1
ATOM 748 C CA . HIS A 1 91 ? -9.251 14.369 1.586 1.00 91.69 91 HIS A CA 1
ATOM 749 C C . HIS A 1 91 ? -8.485 15.118 2.679 1.00 91.69 91 HIS A C 1
ATOM 751 O O . HIS A 1 91 ? -9.011 15.382 3.756 1.00 91.69 91 HIS A O 1
ATOM 757 N N . VAL A 1 92 ? -7.228 15.459 2.400 1.00 93.19 92 VAL A N 1
ATOM 758 C CA . VAL A 1 92 ? -6.316 16.075 3.366 1.00 93.19 92 VAL A CA 1
ATOM 759 C C . VAL A 1 92 ? -5.686 17.310 2.729 1.00 93.19 92 VAL A C 1
ATOM 761 O O . VAL A 1 92 ? -5.230 17.251 1.587 1.00 93.19 92 VAL A O 1
ATOM 764 N N . ASN A 1 93 ? -5.625 18.422 3.471 1.00 96.25 93 ASN A N 1
ATOM 765 C CA . ASN A 1 93 ? -4.978 19.654 3.015 1.00 96.25 93 ASN A CA 1
ATOM 766 C C . ASN A 1 93 ? -3.502 19.391 2.671 1.00 96.25 93 ASN A C 1
ATOM 768 O O . ASN A 1 93 ? -2.766 18.769 3.444 1.00 96.25 93 ASN A O 1
ATOM 772 N N . TYR A 1 94 ? -3.055 19.915 1.532 1.00 93.19 94 TYR A N 1
ATOM 773 C CA . TYR A 1 94 ? -1.721 19.703 0.988 1.00 93.19 94 TYR A CA 1
ATOM 774 C C . TYR A 1 94 ? -0.584 19.992 1.980 1.00 93.19 94 TYR A C 1
ATOM 776 O O . TYR A 1 94 ? 0.345 19.190 2.078 1.00 93.19 94 TYR A O 1
ATOM 784 N N . LYS A 1 95 ? -0.674 21.073 2.769 1.00 94.81 95 LYS A N 1
ATOM 785 C CA . LYS A 1 95 ? 0.355 21.405 3.776 1.00 94.81 95 LYS A CA 1
ATOM 786 C C . LYS A 1 95 ? 0.523 20.273 4.800 1.00 94.81 95 LYS A C 1
ATOM 788 O O . LYS A 1 95 ? 1.619 19.746 4.971 1.00 94.81 95 LYS A O 1
ATOM 793 N N . THR A 1 96 ? -0.588 19.800 5.364 1.00 93.44 96 THR A N 1
ATOM 794 C CA . THR A 1 96 ? -0.591 18.690 6.334 1.00 93.44 96 THR A CA 1
ATOM 795 C C . THR A 1 96 ? -0.151 17.362 5.706 1.00 93.44 96 THR A C 1
ATOM 797 O O . THR A 1 96 ? 0.512 16.548 6.348 1.00 93.44 96 THR A O 1
ATOM 800 N N . TYR A 1 97 ? -0.462 17.130 4.425 1.00 92.88 97 TYR A N 1
ATOM 801 C CA . TYR A 1 97 ? 0.013 15.949 3.702 1.00 92.88 97 TYR A CA 1
ATOM 802 C C . TYR A 1 97 ? 1.538 15.959 3.530 1.00 92.88 97 TYR A C 1
ATOM 804 O O . TYR A 1 97 ? 2.188 14.927 3.720 1.00 92.88 97 TYR A O 1
ATOM 812 N N . GLN A 1 98 ? 2.124 17.114 3.198 1.00 92.94 98 GLN A N 1
ATOM 813 C CA . GLN A 1 98 ? 3.574 17.248 3.079 1.00 92.94 98 GLN A CA 1
ATOM 814 C C . GLN A 1 98 ? 4.289 16.997 4.410 1.00 92.94 98 GLN A C 1
ATOM 816 O O . GLN A 1 98 ? 5.304 16.299 4.424 1.00 92.94 98 GLN A O 1
ATOM 821 N N . GLU A 1 99 ? 3.767 17.530 5.513 1.00 93.50 99 GLU A N 1
ATOM 822 C CA . GLU A 1 99 ? 4.308 17.302 6.859 1.00 93.50 99 GLU A CA 1
ATOM 823 C C . GLU A 1 99 ? 4.285 15.815 7.218 1.00 93.50 99 GLU A C 1
ATOM 825 O O . GLU A 1 99 ? 5.341 15.244 7.497 1.00 93.50 99 GLU A O 1
ATOM 830 N N . LYS A 1 100 ? 3.134 15.147 7.043 1.00 92.12 100 LYS A N 1
ATOM 831 C CA . LYS A 1 100 ? 2.997 13.691 7.233 1.00 92.12 100 LYS A CA 1
ATOM 832 C C . LYS A 1 100 ? 3.977 12.897 6.365 1.00 92.12 100 LYS A C 1
ATOM 834 O O . LYS A 1 100 ? 4.481 11.858 6.783 1.00 92.12 100 LYS A O 1
ATOM 839 N N . MET A 1 101 ? 4.257 13.343 5.138 1.00 89.75 101 MET A N 1
ATOM 840 C CA . MET A 1 101 ? 5.241 12.689 4.266 1.00 89.75 101 MET A CA 1
ATOM 841 C C . MET A 1 101 ? 6.681 12.900 4.735 1.00 89.75 101 MET A C 1
ATOM 843 O O . MET A 1 101 ? 7.491 11.981 4.608 1.00 89.75 101 MET A O 1
ATOM 847 N N . LYS A 1 102 ? 7.018 14.080 5.263 1.00 92.06 102 LYS A N 1
ATOM 848 C CA . LYS A 1 102 ? 8.338 14.347 5.851 1.00 92.06 102 LYS A CA 1
ATOM 849 C C . LYS A 1 102 ? 8.541 13.512 7.117 1.00 92.06 102 LYS A C 1
ATOM 851 O O . LYS A 1 102 ? 9.577 12.869 7.240 1.00 92.06 102 LYS A O 1
ATOM 856 N N . GLU A 1 103 ? 7.545 13.455 7.993 1.00 89.88 103 GLU A N 1
ATOM 857 C CA . GLU A 1 103 ? 7.557 12.641 9.213 1.00 89.88 103 GLU A CA 1
ATOM 858 C C . GLU A 1 103 ? 7.686 11.144 8.900 1.00 89.88 103 GLU A C 1
ATOM 860 O O . GLU A 1 103 ? 8.602 10.488 9.389 1.00 89.88 103 GLU A O 1
ATOM 865 N N . LYS A 1 104 ? 6.868 10.613 7.979 1.00 89.94 104 LYS A N 1
ATOM 866 C CA . LYS A 1 104 ? 6.963 9.208 7.542 1.00 89.94 104 LYS A CA 1
ATOM 867 C C . LYS A 1 104 ? 8.309 8.853 6.915 1.00 89.94 104 LYS A C 1
ATOM 869 O O . LYS A 1 104 ? 8.721 7.700 7.001 1.00 89.94 104 LYS A O 1
ATOM 874 N N . LYS A 1 105 ? 8.970 9.793 6.230 1.00 87.00 105 LYS A N 1
ATOM 875 C CA . LYS A 1 105 ? 10.325 9.578 5.698 1.00 87.00 105 LYS A CA 1
ATOM 876 C C . LYS A 1 105 ? 11.343 9.493 6.832 1.00 87.00 105 LYS A C 1
ATOM 878 O O . LYS A 1 105 ? 12.069 8.512 6.880 1.00 87.00 105 LYS A O 1
ATOM 883 N N . LYS A 1 106 ? 11.316 10.448 7.768 1.00 85.75 106 LYS A N 1
ATOM 884 C CA . LYS A 1 106 ? 12.197 10.453 8.946 1.00 85.75 106 LYS A CA 1
ATOM 885 C C . LYS A 1 106 ? 12.047 9.175 9.776 1.00 85.75 106 LYS A C 1
ATOM 887 O O . LYS A 1 106 ? 13.034 8.488 9.997 1.00 85.75 106 LYS A O 1
ATOM 892 N N . 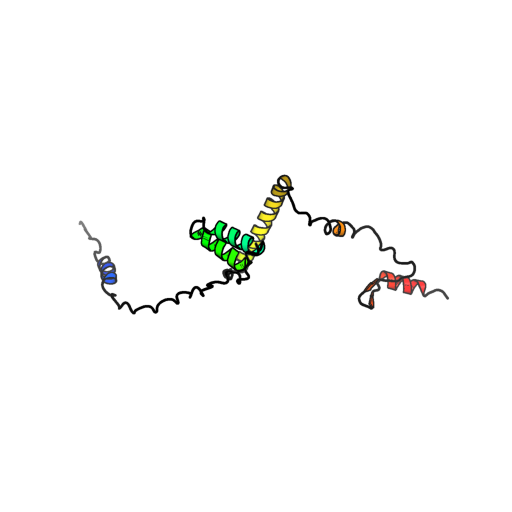ALA A 1 107 ? 10.813 8.789 10.108 1.00 83.19 107 ALA A N 1
ATOM 893 C CA . ALA A 1 107 ? 10.538 7.561 10.853 1.00 83.19 107 ALA A CA 1
ATOM 894 C C . ALA A 1 107 ? 11.042 6.304 10.121 1.00 83.19 107 ALA A C 1
ATOM 896 O O . ALA A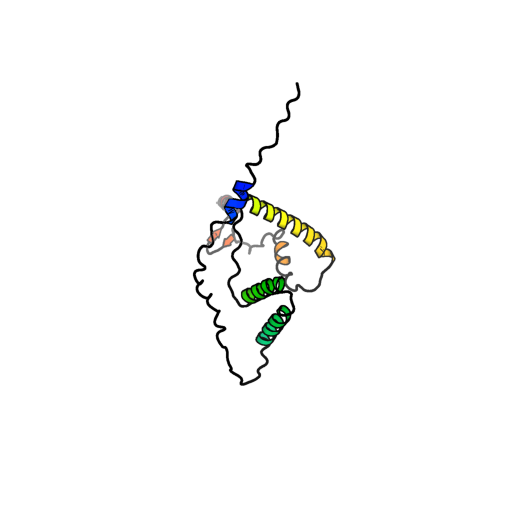 1 107 ? 11.634 5.428 10.737 1.00 83.19 107 ALA A O 1
ATOM 897 N N . LYS A 1 108 ? 10.873 6.220 8.791 1.00 79.31 108 LYS A N 1
ATOM 898 C CA . LYS A 1 108 ? 11.400 5.093 7.999 1.00 79.31 108 LYS A CA 1
ATOM 899 C C . LYS A 1 108 ? 12.922 5.044 7.949 1.00 79.31 108 LYS A C 1
ATOM 901 O O . LYS A 1 108 ? 13.473 3.952 7.850 1.00 79.31 108 LYS A O 1
ATOM 906 N N . ASP A 1 109 ? 13.589 6.189 7.934 1.00 73.19 109 ASP A N 1
ATOM 907 C CA . ASP A 1 109 ? 15.049 6.236 7.915 1.00 73.19 109 ASP A CA 1
ATOM 908 C C . ASP A 1 109 ? 15.625 5.854 9.292 1.00 73.19 109 ASP A C 1
ATOM 910 O O . ASP A 1 109 ? 16.612 5.121 9.355 1.00 73.19 109 ASP A O 1
ATOM 914 N N . GLU A 1 110 ? 14.960 6.241 10.386 1.00 72.00 110 GLU A N 1
ATOM 915 C CA . GLU A 1 110 ? 15.293 5.803 11.751 1.00 72.00 110 GLU A CA 1
ATOM 916 C C . GLU A 1 110 ? 15.047 4.304 11.972 1.00 72.00 110 GLU A C 1
ATOM 918 O O . GLU A 1 110 ? 15.885 3.623 12.566 1.00 72.00 110 GLU A O 1
ATOM 923 N N . ASP A 1 111 ? 13.930 3.782 11.467 1.00 64.50 111 ASP A N 1
ATOM 924 C CA . ASP A 1 111 ? 13.560 2.370 11.578 1.00 64.50 111 ASP A CA 1
ATOM 925 C C . ASP A 1 111 ? 14.507 1.479 10.762 1.00 64.50 111 ASP A C 1
ATOM 927 O O . ASP A 1 111 ? 15.110 0.547 11.287 1.00 64.50 111 ASP A O 1
ATOM 931 N N . ARG A 1 112 ? 14.815 1.857 9.512 1.00 62.22 112 ARG A N 1
ATOM 932 C CA . ARG A 1 112 ? 15.836 1.167 8.696 1.00 62.22 112 ARG A CA 1
ATOM 933 C C . ARG A 1 112 ? 17.227 1.208 9.321 1.00 62.22 112 ARG A C 1
ATOM 935 O O . ARG A 1 112 ? 17.996 0.267 9.141 1.00 62.22 112 ARG A O 1
ATOM 942 N N . GLY A 1 113 ? 17.565 2.278 10.039 1.00 57.53 113 GLY A N 1
ATOM 943 C CA . GLY A 1 113 ? 18.815 2.370 10.792 1.00 57.53 113 GLY A CA 1
ATOM 944 C C . GLY A 1 113 ? 18.916 1.345 11.930 1.00 57.53 113 GLY A C 1
ATOM 945 O O . GLY A 1 113 ? 20.025 0.933 12.274 1.00 57.53 113 GLY A O 1
ATOM 946 N N . LYS A 1 114 ? 17.777 0.901 12.481 1.00 58.62 114 LYS A N 1
ATOM 947 C CA . LYS A 1 114 ? 17.685 -0.055 13.597 1.00 58.62 114 LYS A CA 1
ATOM 948 C C . LYS A 1 114 ? 17.418 -1.494 13.126 1.00 58.62 114 LYS A C 1
ATOM 950 O O . LYS A 1 114 ? 18.079 -2.414 13.602 1.00 58.62 114 LYS A O 1
ATOM 955 N N . GLU A 1 115 ? 16.540 -1.699 12.144 1.00 50.97 115 GLU A N 1
ATOM 956 C CA . GLU A 1 115 ? 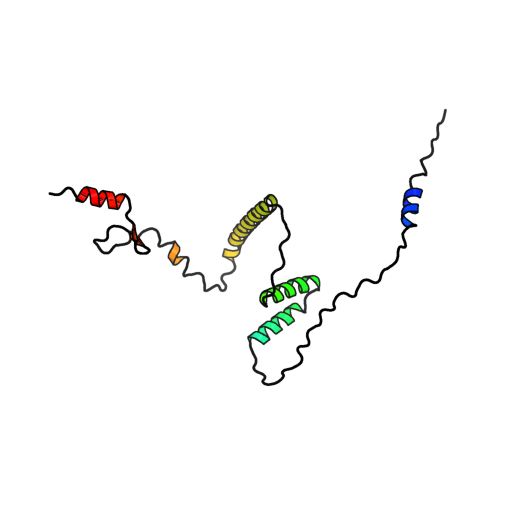16.162 -3.022 11.616 1.00 50.97 115 GLU A CA 1
ATOM 957 C C . GLU A 1 115 ? 17.287 -3.714 10.826 1.00 50.97 115 GLU A C 1
ATOM 959 O O . GLU A 1 115 ? 17.377 -4.943 10.808 1.00 50.97 115 GLU A O 1
ATOM 964 N N . HIS A 1 116 ? 18.219 -2.959 10.228 1.00 52.41 116 HIS A N 1
ATOM 965 C CA . HIS A 1 116 ? 19.363 -3.543 9.515 1.00 52.41 116 HIS A CA 1
ATOM 966 C C . HIS A 1 116 ? 20.386 -4.262 10.418 1.00 52.41 116 HIS A C 1
ATOM 968 O O . HIS A 1 116 ? 21.322 -4.863 9.888 1.00 52.41 116 HIS A O 1
ATOM 974 N N . LYS A 1 117 ? 20.216 -4.250 11.749 1.00 51.19 117 LYS A N 1
ATOM 975 C CA . LYS A 1 117 ? 21.036 -5.044 12.681 1.00 51.19 117 LYS A CA 1
ATOM 976 C C . LYS A 1 117 ? 20.415 -6.385 13.103 1.00 51.19 117 LYS A C 1
ATOM 978 O O . LYS A 1 117 ? 21.134 -7.171 13.709 1.00 51.19 117 LYS A O 1
ATOM 983 N N . GLY A 1 118 ? 19.138 -6.659 12.808 1.00 50.12 118 GLY A N 1
ATOM 984 C CA . GLY A 1 118 ? 18.407 -7.751 13.473 1.00 50.12 118 GLY A CA 1
ATOM 985 C C . GLY A 1 118 ? 17.817 -8.855 12.598 1.00 50.12 118 GLY A C 1
ATOM 986 O O . GLY A 1 118 ? 17.719 -9.980 13.073 1.00 50.12 118 GLY A O 1
ATOM 987 N N . ASP A 1 119 ? 17.439 -8.590 11.346 1.00 45.59 119 ASP A N 1
ATOM 988 C CA . ASP A 1 119 ? 16.674 -9.581 10.576 1.00 45.59 119 ASP A CA 1
ATOM 989 C C . ASP A 1 119 ? 17.248 -9.804 9.173 1.00 45.59 119 ASP A C 1
ATOM 991 O O . ASP A 1 119 ? 16.952 -9.112 8.194 1.00 45.59 119 ASP A O 1
ATOM 995 N N . SER A 1 120 ? 18.140 -10.787 9.093 1.00 54.22 120 SER A N 1
ATOM 996 C CA . SER A 1 120 ? 18.716 -11.304 7.856 1.00 54.22 120 SER A CA 1
ATOM 997 C C . SER A 1 120 ? 18.067 -12.628 7.446 1.00 54.22 120 SER A C 1
ATOM 999 O O . SER A 1 120 ? 18.747 -13.526 6.954 1.00 54.22 120 SER A O 1
ATOM 1001 N N . LEU A 1 121 ? 16.742 -12.768 7.561 1.00 57.69 121 LEU A N 1
ATOM 1002 C CA . LEU A 1 121 ? 16.033 -13.920 7.000 1.00 57.69 121 LEU A CA 1
ATOM 1003 C C . LEU A 1 121 ? 15.130 -13.539 5.815 1.00 57.69 121 LEU A C 1
ATOM 1005 O O . LEU A 1 121 ? 14.000 -13.086 5.921 1.00 57.69 121 LEU A O 1
ATOM 1009 N N . LYS A 1 122 ? 15.668 -13.874 4.633 1.00 55.62 122 LYS A N 1
ATOM 1010 C CA . LYS A 1 122 ? 14.974 -14.133 3.358 1.00 55.62 122 LYS A CA 1
ATOM 1011 C C . LYS A 1 122 ? 14.454 -12.920 2.577 1.00 55.62 122 LYS A C 1
ATOM 1013 O O . LYS A 1 122 ? 13.259 -12.710 2.396 1.00 55.62 122 LYS A O 1
ATOM 1018 N N . LYS A 1 123 ? 15.372 -12.288 1.837 1.00 53.94 123 LYS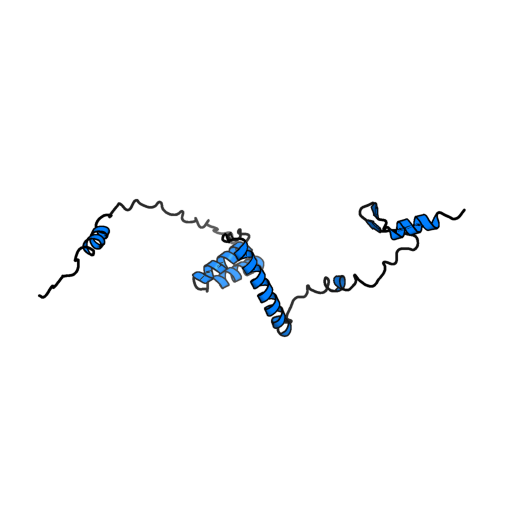 A N 1
ATOM 1019 C CA . LYS A 1 123 ? 15.043 -11.699 0.525 1.00 53.94 123 LYS A CA 1
ATOM 1020 C C . LYS A 1 123 ? 16.123 -12.003 -0.514 1.00 53.94 123 LYS A C 1
ATOM 1022 O O . LYS A 1 123 ? 16.934 -11.149 -0.864 1.00 53.94 123 LYS A O 1
ATOM 1027 N N . LYS A 1 124 ? 16.084 -13.213 -1.093 1.00 55.00 124 LYS A N 1
ATOM 1028 C CA . LYS A 1 124 ? 16.723 -13.529 -2.390 1.00 55.00 124 LYS A CA 1
ATOM 1029 C C . LYS A 1 124 ? 16.023 -12.741 -3.513 1.00 55.00 124 LYS A C 1
ATOM 1031 O O . LYS A 1 124 ? 15.292 -13.295 -4.324 1.00 55.00 124 LYS A O 1
ATOM 1036 N N . LYS A 1 125 ? 16.191 -11.416 -3.535 1.00 56.19 125 LYS A N 1
ATOM 1037 C CA . LYS A 1 125 ? 15.908 -10.566 -4.708 1.00 56.19 125 LYS A CA 1
ATOM 1038 C C . LYS A 1 125 ? 16.574 -9.189 -4.613 1.00 56.19 125 LYS A C 1
ATOM 1040 O O . LYS A 1 125 ? 16.017 -8.193 -5.066 1.00 56.19 125 LYS A O 1
ATOM 1045 N N . LYS A 1 126 ? 17.766 -9.110 -4.017 1.00 52.31 126 LYS A N 1
ATOM 1046 C CA . LYS A 1 126 ? 18.527 -7.857 -3.919 1.00 52.31 126 LYS A CA 1
ATOM 1047 C C . LYS A 1 126 ? 20.024 -8.074 -4.143 1.00 52.31 126 LYS A C 1
ATOM 1049 O O . LYS A 1 126 ? 20.823 -7.706 -3.307 1.00 52.31 126 LYS A O 1
ATOM 1054 N N . ASP A 1 127 ? 20.401 -8.650 -5.284 1.00 46.88 127 ASP A N 1
ATOM 1055 C CA . ASP A 1 127 ? 21.826 -8.684 -5.671 1.00 46.88 127 ASP A CA 1
ATOM 1056 C C . ASP A 1 127 ? 22.104 -8.300 -7.136 1.00 46.88 127 ASP A C 1
ATOM 1058 O O . ASP A 1 127 ? 23.233 -8.005 -7.518 1.00 46.88 127 ASP A O 1
ATOM 1062 N N . GLN A 1 128 ? 21.071 -8.179 -7.981 1.00 52.19 128 GLN A N 1
ATOM 1063 C CA . GLN A 1 128 ? 21.273 -7.717 -9.363 1.00 52.19 128 GLN A CA 1
ATOM 1064 C C . GLN A 1 128 ? 21.250 -6.191 -9.536 1.00 52.19 128 GLN A C 1
ATOM 1066 O O . GLN A 1 128 ? 21.779 -5.689 -10.528 1.00 52.19 128 GLN A O 1
ATOM 1071 N N . LYS A 1 129 ? 20.658 -5.426 -8.606 1.00 51.28 129 LYS A N 1
ATOM 1072 C CA . LYS A 1 129 ? 20.512 -3.966 -8.777 1.00 51.28 129 LYS A CA 1
ATOM 1073 C C . LYS A 1 129 ? 21.673 -3.166 -8.175 1.00 51.28 129 LYS A C 1
ATOM 1075 O O . LYS A 1 129 ? 22.076 -2.167 -8.764 1.00 51.28 129 LYS A O 1
ATOM 1080 N N . GLU A 1 130 ? 22.272 -3.631 -7.078 1.00 47.88 130 GLU A N 1
ATOM 1081 C CA . GLU A 1 130 ? 23.418 -2.952 -6.446 1.00 47.88 130 GLU A CA 1
ATOM 1082 C C . GLU A 1 130 ? 24.742 -3.202 -7.184 1.00 47.88 130 GLU A C 1
ATOM 1084 O O . GLU A 1 130 ? 25.534 -2.267 -7.336 1.00 47.88 130 GLU A O 1
ATOM 1089 N N . ARG A 1 131 ? 24.933 -4.381 -7.799 1.00 50.91 131 ARG A N 1
ATOM 1090 C CA . ARG A 1 131 ? 26.087 -4.636 -8.686 1.00 50.91 131 ARG A CA 1
ATOM 1091 C C . ARG A 1 131 ? 26.105 -3.752 -9.945 1.00 50.91 131 ARG A C 1
ATOM 1093 O O . ARG A 1 131 ? 27.169 -3.530 -10.518 1.00 50.91 131 ARG A O 1
ATOM 1100 N N . LYS A 1 132 ? 24.960 -3.185 -10.357 1.00 51.69 132 LYS A N 1
ATOM 1101 C CA . LYS A 1 132 ? 24.866 -2.251 -11.501 1.00 51.69 132 LYS A CA 1
ATOM 1102 C C . LYS A 1 132 ? 25.015 -0.772 -11.125 1.00 51.69 132 LYS A C 1
ATOM 1104 O O . LYS A 1 132 ? 25.229 0.045 -12.019 1.00 51.69 132 LYS A O 1
ATOM 1109 N N . ALA A 1 133 ? 24.925 -0.413 -9.842 1.00 54.09 133 ALA A N 1
ATOM 1110 C CA . ALA A 1 133 ? 25.031 0.981 -9.397 1.00 54.09 133 ALA A CA 1
ATOM 1111 C C . ALA A 1 133 ? 26.484 1.410 -9.130 1.00 54.09 133 ALA A C 1
ATOM 1113 O O . ALA A 1 133 ? 26.846 2.548 -9.420 1.00 54.09 133 ALA A O 1
ATOM 1114 N N . LYS A 1 134 ? 27.343 0.493 -8.658 1.00 50.03 134 LYS A N 1
ATOM 1115 C CA . LYS A 1 134 ? 28.761 0.793 -8.375 1.00 50.03 134 LYS A CA 1
ATOM 1116 C C . LYS A 1 134 ? 29.689 0.714 -9.597 1.00 50.03 134 LYS A C 1
ATOM 1118 O O . LYS A 1 134 ? 30.794 1.228 -9.541 1.00 50.03 134 LYS A O 1
ATOM 1123 N N . ARG A 1 135 ? 29.241 0.144 -10.725 1.00 50.69 135 ARG A N 1
ATOM 1124 C CA . ARG A 1 135 ? 30.035 0.024 -11.971 1.00 50.69 135 ARG A CA 1
ATOM 1125 C C . ARG A 1 135 ? 29.890 1.194 -12.959 1.00 50.69 135 ARG A C 1
ATOM 1127 O O . ARG A 1 135 ? 30.428 1.124 -14.055 1.00 50.69 135 ARG A O 1
ATOM 1134 N N . LYS A 1 136 ? 29.170 2.271 -12.615 1.00 55.84 136 LYS A N 1
ATOM 1135 C CA . LYS A 1 136 ? 28.963 3.421 -13.529 1.00 55.84 136 LYS A CA 1
ATOM 1136 C C . LYS A 1 136 ? 29.949 4.577 -13.357 1.00 55.84 136 LYS A C 1
ATOM 1138 O O . LYS A 1 136 ? 29.787 5.621 -13.981 1.00 55.84 136 LYS A O 1
ATOM 1143 N N . LYS A 1 137 ? 30.983 4.393 -12.547 1.00 55.09 137 LYS A N 1
ATOM 1144 C CA . LYS A 1 137 ? 32.152 5.267 -12.496 1.00 55.09 137 LYS A CA 1
ATOM 1145 C C . LYS A 1 137 ? 33.354 4.333 -12.594 1.00 55.09 137 LYS A C 1
ATOM 1147 O O . LYS A 1 137 ? 33.346 3.339 -11.882 1.00 55.09 137 LYS A O 1
ATOM 1152 N N . LEU A 1 138 ? 34.342 4.651 -13.431 1.00 48.62 138 LEU A N 1
ATOM 1153 C CA . LEU A 1 138 ? 35.667 3.999 -13.537 1.00 48.62 138 LEU A CA 1
ATOM 1154 C C . LEU A 1 138 ? 35.941 3.026 -14.698 1.00 48.62 138 LEU A C 1
ATOM 1156 O O . LEU A 1 138 ? 36.960 2.352 -14.661 1.00 48.62 138 LEU A O 1
ATOM 1160 N N . VAL A 1 139 ? 35.150 3.001 -15.775 1.00 51.56 139 VAL A N 1
ATOM 1161 C CA . VAL A 1 139 ? 35.673 2.494 -17.061 1.00 51.56 139 VAL A CA 1
ATOM 1162 C C . VAL A 1 139 ? 35.236 3.460 -18.162 1.00 51.56 139 VAL A C 1
ATOM 1164 O O . VAL A 1 139 ? 34.030 3.564 -18.412 1.00 51.56 139 VAL A O 1
ATOM 1167 N N . PRO A 1 140 ? 36.157 4.217 -18.795 1.00 55.47 140 PRO A N 1
ATOM 1168 C CA . PRO A 1 140 ? 35.865 4.827 -20.085 1.00 55.47 140 PRO A CA 1
ATOM 1169 C C . PRO A 1 140 ? 35.441 3.671 -20.978 1.00 55.47 140 PRO A C 1
ATOM 1171 O O . PRO A 1 140 ? 36.202 2.719 -21.113 1.00 55.47 140 PRO A O 1
ATOM 1174 N N . SER A 1 141 ? 34.210 3.693 -21.492 1.00 59.75 141 SER A N 1
ATOM 1175 C CA . SER A 1 141 ? 33.747 2.689 -22.447 1.00 59.75 141 SER A CA 1
ATOM 1176 C C . SER A 1 141 ? 34.838 2.535 -23.498 1.00 59.75 141 SER A C 1
ATOM 1178 O O . SER A 1 141 ? 35.114 3.493 -24.217 1.00 59.75 141 SER A O 1
ATOM 1180 N N . ILE A 1 142 ? 35.522 1.392 -23.501 1.00 55.03 142 ILE A N 1
ATOM 1181 C CA . ILE A 1 142 ? 36.506 1.055 -24.519 1.00 55.03 142 ILE A CA 1
ATOM 1182 C C . ILE A 1 142 ? 35.663 0.885 -25.775 1.00 55.03 142 ILE A C 1
ATOM 1184 O O . ILE A 1 142 ? 35.012 -0.137 -25.976 1.00 55.03 142 ILE A O 1
ATOM 1188 N N . TRP A 1 143 ? 35.536 1.974 -26.525 1.00 57.97 143 TRP A N 1
ATOM 1189 C CA . TRP A 1 143 ? 34.928 1.964 -27.841 1.00 57.97 143 TRP A CA 1
ATOM 1190 C C . TRP A 1 143 ? 35.779 1.045 -28.719 1.00 57.97 143 TRP A C 1
ATOM 1192 O O . TRP A 1 143 ? 37.005 1.053 -28.555 1.00 57.97 143 TRP A O 1
ATOM 1202 N N . PRO A 1 144 ? 35.188 0.279 -29.653 1.00 59.53 144 PRO A N 1
ATOM 1203 C CA . PRO A 1 144 ? 35.985 -0.269 -30.740 1.00 59.53 144 PRO A CA 1
ATOM 1204 C C . PRO A 1 144 ? 36.744 0.907 -31.367 1.00 59.53 144 PRO A C 1
ATOM 1206 O O . PRO A 1 144 ? 36.150 1.945 -31.684 1.00 59.53 144 PRO A O 1
ATOM 1209 N N . ALA A 1 145 ? 38.072 0.798 -31.406 1.00 57.12 145 ALA A N 1
ATOM 1210 C CA . ALA A 1 145 ? 38.948 1.874 -31.842 1.00 57.12 145 ALA A CA 1
ATOM 1211 C C . ALA A 1 145 ? 38.480 2.393 -33.214 1.00 57.12 145 ALA A C 1
ATOM 1213 O O . ALA A 1 145 ? 38.395 1.628 -34.168 1.00 57.12 145 ALA A O 1
ATOM 1214 N N . GLY A 1 146 ? 38.120 3.680 -33.285 1.00 68.31 146 GLY A N 1
ATOM 1215 C CA . GLY A 1 146 ? 37.636 4.334 -34.509 1.00 68.31 146 GLY A CA 1
ATOM 1216 C C . GLY A 1 146 ? 36.228 4.934 -34.428 1.00 68.31 146 GLY A C 1
ATOM 1217 O O . GLY A 1 146 ? 35.904 5.797 -35.240 1.00 68.31 146 GLY A O 1
ATOM 1218 N N . GLN A 1 147 ? 35.399 4.568 -33.441 1.00 77.75 147 GLN A N 1
ATOM 1219 C CA . GLN A 1 147 ? 34.066 5.170 -33.305 1.00 77.75 147 GLN A CA 1
ATOM 1220 C C . GLN A 1 147 ? 34.123 6.551 -32.625 1.00 77.75 147 GLN A C 1
ATOM 1222 O O . GLN A 1 147 ? 34.652 6.697 -31.522 1.00 77.75 147 GLN A O 1
ATOM 1227 N N . VAL A 1 148 ? 33.548 7.570 -33.274 1.00 79.12 148 VAL A N 1
ATOM 1228 C CA . VAL A 1 148 ? 33.501 8.952 -32.772 1.00 79.12 148 VAL A CA 1
ATOM 1229 C C . VAL A 1 148 ? 32.094 9.266 -32.261 1.00 79.12 148 VAL A C 1
ATOM 1231 O O . VAL A 1 148 ? 31.184 9.503 -33.047 1.00 79.12 148 VAL A O 1
ATOM 1234 N N . GLY A 1 149 ? 31.908 9.264 -30.939 1.00 82.56 149 GLY A N 1
ATOM 1235 C CA . GLY A 1 149 ? 30.634 9.584 -30.281 1.00 82.56 149 GLY A CA 1
ATOM 1236 C C . GLY A 1 149 ? 29.724 8.383 -29.999 1.00 82.56 149 GLY A C 1
ATOM 1237 O O . GLY A 1 149 ? 30.084 7.230 -30.225 1.00 82.56 149 GLY A O 1
ATOM 1238 N N . LYS A 1 150 ? 28.531 8.652 -29.448 1.00 88.12 150 LYS A N 1
ATOM 1239 C CA . LYS A 1 150 ? 27.595 7.626 -28.960 1.00 88.12 150 LYS A CA 1
ATOM 1240 C C . LYS A 1 150 ? 26.461 7.391 -29.944 1.00 88.12 150 LYS A C 1
ATOM 1242 O O . LYS A 1 150 ? 25.636 8.273 -30.134 1.00 88.12 150 LYS A O 1
ATOM 1247 N N . PHE A 1 151 ? 26.352 6.189 -30.494 1.00 87.62 151 PHE A N 1
ATOM 1248 C CA . PHE A 1 151 ? 25.177 5.812 -31.276 1.00 87.62 151 PHE A CA 1
ATOM 1249 C C . PHE A 1 151 ? 24.035 5.376 -30.345 1.00 87.62 151 PHE A C 1
ATOM 1251 O O . PHE A 1 151 ? 24.213 4.460 -29.536 1.00 87.62 151 PHE A O 1
ATOM 1258 N N . ARG A 1 152 ? 22.882 6.049 -30.405 1.00 88.62 152 ARG A N 1
ATOM 1259 C CA . ARG A 1 152 ? 21.667 5.688 -29.655 1.00 88.62 152 ARG A CA 1
ATOM 1260 C C . ARG A 1 152 ? 20.446 5.932 -30.527 1.00 88.62 152 ARG A C 1
ATOM 1262 O O . ARG A 1 152 ? 20.381 6.955 -31.198 1.00 88.62 152 ARG A O 1
ATOM 1269 N N . ASP A 1 153 ? 19.497 5.000 -30.495 1.00 84.25 153 ASP A N 1
ATOM 1270 C CA . ASP A 1 153 ? 18.179 5.163 -31.120 1.00 84.25 153 ASP A CA 1
ATOM 1271 C C . ASP A 1 153 ? 18.271 5.570 -32.609 1.00 84.25 153 ASP A C 1
ATOM 1273 O O . ASP A 1 153 ? 17.607 6.491 -33.072 1.00 84.25 153 ASP A O 1
ATOM 1277 N N . GLY A 1 154 ? 19.181 4.926 -33.354 1.00 89.75 154 GLY A N 1
ATOM 1278 C CA . GLY A 1 154 ? 19.417 5.195 -34.780 1.00 89.75 154 GLY A CA 1
ATOM 1279 C C . GLY A 1 154 ? 20.222 6.466 -35.094 1.00 89.75 154 GLY A C 1
ATOM 1280 O O . GLY A 1 154 ? 20.505 6.719 -36.260 1.00 89.75 154 GLY A O 1
ATOM 1281 N N . THR A 1 155 ? 20.622 7.252 -34.088 1.00 88.75 155 THR A N 1
ATOM 1282 C CA . THR A 1 155 ? 21.301 8.546 -34.270 1.00 88.75 155 THR A CA 1
ATOM 1283 C C . THR A 1 155 ? 22.691 8.561 -33.626 1.00 88.75 155 THR A C 1
ATOM 1285 O O . THR A 1 155 ? 22.887 8.081 -32.505 1.00 88.75 155 THR A O 1
ATOM 1288 N N . LEU A 1 156 ? 23.677 9.154 -34.312 1.00 90.44 156 LEU A N 1
ATOM 1289 C CA . LEU A 1 156 ? 25.016 9.388 -33.763 1.00 90.44 156 LEU A CA 1
ATOM 1290 C C . LEU A 1 156 ? 25.052 10.690 -32.951 1.00 90.44 156 LEU A C 1
ATOM 1292 O O . LEU A 1 156 ? 24.905 11.783 -33.489 1.00 90.44 156 LEU A O 1
ATOM 1296 N N . ILE A 1 157 ? 25.291 10.573 -31.648 1.00 91.50 157 ILE A N 1
ATOM 1297 C CA . ILE A 1 157 ? 25.365 11.692 -30.707 1.00 91.50 157 ILE A CA 1
ATOM 1298 C C . ILE A 1 157 ? 26.837 12.047 -30.457 1.00 91.50 157 ILE A C 1
ATOM 1300 O O . ILE A 1 157 ? 27.564 11.289 -29.808 1.00 91.50 157 ILE A O 1
ATOM 1304 N N . LEU A 1 158 ? 27.268 13.219 -30.929 1.00 90.38 158 LEU A N 1
ATOM 1305 C CA . LEU A 1 158 ? 28.621 13.756 -30.729 1.00 90.38 158 LEU A CA 1
ATOM 1306 C C . LEU A 1 158 ? 28.675 14.717 -29.533 1.00 90.38 158 LEU A C 1
ATOM 1308 O O . LEU A 1 158 ? 27.815 15.587 -29.388 1.00 90.38 158 LEU A O 1
ATOM 1312 N N . GLN A 1 159 ? 29.709 14.613 -28.693 1.00 89.06 159 GLN A N 1
ATOM 1313 C CA . GLN A 1 159 ? 29.985 15.629 -27.672 1.00 89.06 159 GLN A CA 1
ATOM 1314 C C . GLN A 1 159 ? 30.826 16.772 -28.258 1.00 89.06 159 GLN A C 1
ATOM 1316 O O . GLN A 1 159 ? 31.561 16.594 -29.228 1.00 89.06 159 GLN A O 1
ATOM 1321 N N . SER A 1 160 ? 30.821 17.945 -27.618 1.00 90.62 160 SER A N 1
ATOM 1322 C CA . SER A 1 160 ? 31.626 19.095 -28.066 1.00 90.62 160 SER A CA 1
ATOM 1323 C C . SER A 1 160 ? 33.125 18.779 -28.154 1.00 90.62 160 SER A C 1
ATOM 1325 O O . SER A 1 160 ? 33.827 19.365 -28.971 1.00 90.62 160 SER A O 1
ATOM 1327 N N . ARG A 1 161 ? 33.622 17.845 -27.329 1.00 87.81 161 ARG A N 1
ATOM 1328 C CA . ARG A 1 161 ? 35.009 17.350 -27.376 1.00 87.81 161 ARG A CA 1
ATOM 1329 C C . ARG A 1 161 ? 35.289 16.565 -28.659 1.00 87.81 161 ARG A C 1
ATOM 1331 O O . ARG A 1 161 ? 36.314 16.799 -29.287 1.00 87.81 161 ARG A O 1
ATOM 1338 N N . ASP A 1 162 ? 34.357 15.707 -29.065 1.00 86.81 162 ASP A N 1
ATOM 1339 C CA . ASP A 1 162 ? 34.458 14.905 -30.287 1.00 86.81 162 ASP A CA 1
ATOM 1340 C C . ASP A 1 162 ? 34.445 15.811 -31.521 1.00 86.81 162 ASP A C 1
ATOM 1342 O O . ASP A 1 162 ? 35.301 15.696 -32.394 1.00 86.81 162 ASP A O 1
ATOM 1346 N N . ILE A 1 163 ? 33.539 16.794 -31.544 1.00 87.44 163 ILE A N 1
ATOM 1347 C CA . ILE A 1 163 ? 33.444 17.788 -32.623 1.00 87.44 163 ILE A CA 1
ATOM 1348 C C . ILE A 1 163 ? 34.737 18.605 -32.723 1.00 87.44 163 ILE A C 1
ATOM 1350 O O . ILE A 1 163 ? 35.248 18.816 -33.822 1.00 87.44 163 ILE A O 1
ATOM 1354 N N . LYS A 1 164 ? 35.285 19.056 -31.586 1.00 89.69 164 LYS A N 1
ATOM 1355 C CA . LYS A 1 164 ? 36.565 19.778 -31.550 1.00 89.69 164 LYS A CA 1
ATOM 1356 C C . LYS A 1 164 ? 37.709 18.913 -32.081 1.00 89.69 164 LYS A C 1
ATOM 1358 O O . LYS A 1 164 ? 38.480 19.417 -32.886 1.00 89.69 164 LYS A O 1
ATOM 1363 N N . LYS A 1 165 ? 37.764 17.628 -31.705 1.00 86.19 165 LYS A N 1
ATOM 1364 C CA . LYS A 1 165 ? 38.766 16.667 -32.193 1.00 86.19 165 LYS A CA 1
ATOM 1365 C C . LYS A 1 165 ? 38.688 16.479 -33.711 1.00 86.19 165 LYS A C 1
ATOM 1367 O O . LYS A 1 165 ? 39.718 16.533 -34.371 1.00 86.19 165 LYS A O 1
ATOM 1372 N N . ILE A 1 166 ? 37.481 16.323 -34.262 1.00 85.00 166 ILE A N 1
ATOM 1373 C CA . ILE A 1 166 ? 37.263 16.206 -35.716 1.00 85.00 166 ILE A CA 1
ATOM 1374 C C . ILE A 1 166 ? 37.716 17.485 -36.434 1.00 85.00 166 ILE A C 1
ATOM 1376 O O . ILE A 1 166 ? 38.401 17.422 -37.454 1.00 85.00 166 ILE A O 1
ATOM 1380 N N . LYS A 1 167 ? 37.344 18.657 -35.903 1.00 87.19 167 LYS A N 1
ATOM 1381 C CA . LYS A 1 167 ? 37.694 19.954 -36.498 1.00 87.19 167 LYS A CA 1
ATOM 1382 C C . LYS A 1 167 ? 39.197 20.230 -36.444 1.00 87.19 167 LYS A C 1
ATOM 1384 O O . LYS A 1 167 ? 39.731 20.740 -37.420 1.00 87.19 167 LYS A O 1
ATOM 1389 N N . SER A 1 168 ? 39.875 19.863 -35.355 1.00 83.44 168 SER A N 1
ATOM 1390 C CA . SER A 1 168 ? 41.327 20.029 -35.232 1.00 83.44 168 SER A CA 1
ATOM 1391 C C . SER A 1 168 ? 42.106 19.065 -36.125 1.00 83.44 168 SER A C 1
ATOM 1393 O O . SER A 1 168 ? 43.137 19.448 -36.659 1.00 83.44 168 SER A O 1
ATOM 1395 N N . SER A 1 169 ? 41.617 17.836 -36.335 1.00 74.31 169 SER A N 1
ATOM 1396 C CA . SER A 1 169 ? 42.266 16.872 -37.240 1.00 74.31 169 SER A CA 1
ATOM 1397 C C . SER A 1 169 ? 42.061 17.174 -38.727 1.00 74.31 169 SER A C 1
ATOM 1399 O O . SER A 1 169 ? 42.750 16.600 -39.559 1.00 74.31 169 SER A O 1
ATOM 1401 N N . LYS A 1 170 ? 41.106 18.045 -39.084 1.00 72.75 170 LYS A N 1
ATOM 1402 C CA . LYS A 1 170 ? 40.770 18.360 -40.484 1.00 72.75 170 LYS A CA 1
ATOM 1403 C C . LYS A 1 170 ? 41.747 19.349 -41.142 1.00 72.75 170 LYS A C 1
ATOM 1405 O O . LYS A 1 170 ? 41.610 19.635 -42.325 1.00 72.75 170 LYS A O 1
ATOM 1410 N N . VAL A 1 171 ? 42.727 19.858 -40.394 1.00 63.31 171 VAL A N 1
ATOM 1411 C CA . VAL A 1 171 ? 43.786 20.746 -40.895 1.00 63.31 171 VAL A CA 1
ATOM 1412 C C . VAL A 1 171 ? 45.077 19.945 -41.041 1.00 63.31 171 VAL A C 1
ATOM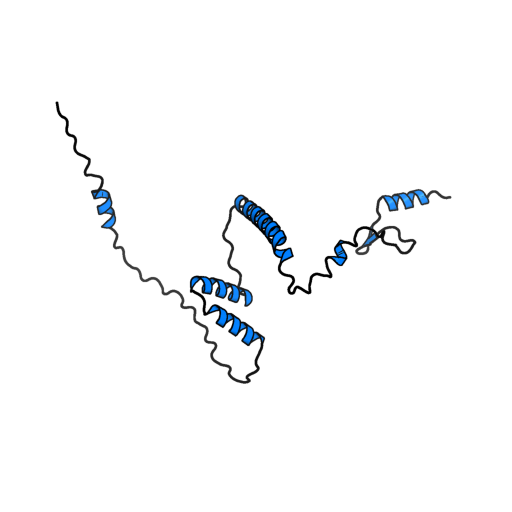 1414 O O . VAL A 1 171 ? 46.021 20.112 -40.279 1.00 63.31 171 VAL A O 1
ATOM 1417 N N . ILE A 1 172 ? 45.085 19.020 -41.994 1.00 57.59 172 ILE A N 1
ATOM 1418 C CA . ILE A 1 172 ? 46.304 18.410 -42.526 1.00 57.59 172 ILE A CA 1
ATOM 1419 C C . ILE A 1 172 ? 46.066 18.330 -44.034 1.00 57.59 172 ILE A C 1
ATOM 1421 O O . ILE A 1 172 ? 45.096 17.707 -44.470 1.00 57.59 172 ILE A O 1
ATOM 1425 N N . LYS A 1 173 ? 46.880 19.060 -44.793 1.00 51.22 173 LYS A N 1
ATOM 1426 C CA . LYS A 1 173 ? 46.897 19.097 -46.254 1.00 51.22 173 LYS A CA 1
ATOM 1427 C C . LYS A 1 173 ? 48.252 18.580 -46.705 1.00 51.22 173 LYS A C 1
ATOM 1429 O O . LYS A 1 173 ? 49.230 18.906 -45.996 1.00 51.22 173 LYS A O 1
#

Secondary structure (DSSP, 8-state):
--------TTSSHHHHHTTSS-----PPPPPP------------------HHHHHHHHHHHHHHTS-HHHHHHHHHHHHHHTTPPPPPPPP--HHHHHHHHHHHHHHHHHHHHHHTTT--------STTTTTTGGGSS----PPTT--SEEETTEEE--HHHHHHHHHHT---

Sequence (173 aa):
WDTSAQPRRHRREVWESLQKTGAVSLSPQPPLPRTKTADKEKSANKQEFNFEKARLEVHKFGITGYKKQEQRIWEQERAIMLGAKPPKKEHVNYKTYQEKMKEKKKAKDEDRGKEHKGDSLKKKKKDQKERKAKRKKLVPSIWPAGQVGKFRDGTLILQSRDIKKIKSSKVIK